Protein AF-A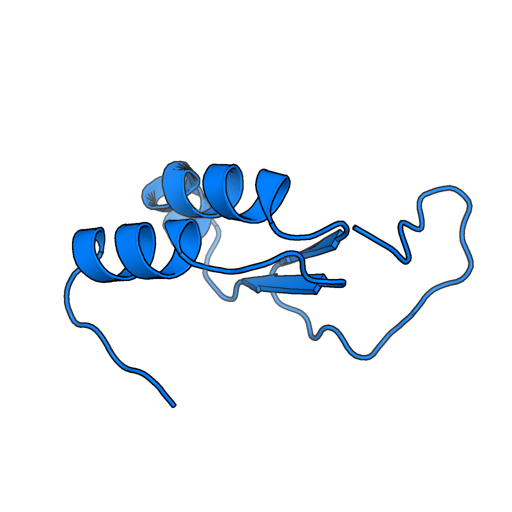0A3D3NXZ7-F1 (afdb_monomer)

pLDDT: mean 96.0, std 2.83, range [82.56, 98.5]

Secondary structure (DSSP, 8-state):
----S-HHHHHHHHHH---BS-EEE---HHHHHHTHHHHHHHTTTBS-EEESS-TT----STT-----

Solvent-accessible surface area (backbone atoms only — not comparable to full-atom values): 4295 Å² total; per-residue (Å²): 137,89,87,75,98,45,68,68,63,52,46,52,53,56,67,68,52,65,74,25,53,58,45,64,47,78,70,53,77,63,54,54,62,74,45,42,68,52,54,62,45,44,64,76,27,20,41,29,79,36,76,74,52,73,81,85,74,80,70,96,52,96,87,57,52,92,44,80

Foldseek 3Di:
DDDDPDPVVVLVVLLPAAAEQEDEDEDDPVVCVVNVSSVVSVVVRHQYYHYNDDPPDFDPDPPGRRGD

Sequence (68 aa):
VAESDDMESILDFARGLEGQLTAAIHGTPDDLREHAALIRILERKAGRIIFNGFGTGIEPCPSMHHGG

Structure (mmCIF, N/CA/C/O backbone):
data_AF-A0A3D3NXZ7-F1
#
_entry.id   AF-A0A3D3NXZ7-F1
#
loop_
_atom_site.group_PDB
_atom_site.id
_atom_site.type_symbol
_atom_site.label_atom_id
_atom_site.label_alt_id
_atom_site.label_comp_id
_atom_site.label_asym_id
_atom_site.label_entity_id
_atom_site.label_seq_id
_atom_site.pdbx_PDB_ins_code
_atom_site.Cartn_x
_atom_site.Cartn_y
_ato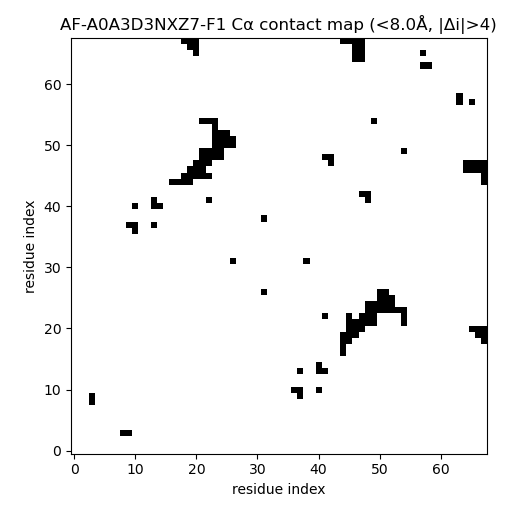m_site.Cartn_z
_atom_site.occupancy
_atom_site.B_iso_or_equiv
_atom_site.auth_seq_id
_atom_site.auth_comp_id
_atom_site.auth_asym_id
_atom_site.auth_atom_id
_atom_site.pdbx_PDB_model_num
ATOM 1 N N . VAL A 1 1 ? 4.805 -7.627 13.393 1.00 82.56 1 VAL A N 1
ATOM 2 C CA . VAL A 1 1 ? 3.411 -7.545 12.908 1.00 82.56 1 VAL A CA 1
ATOM 3 C C . VAL A 1 1 ? 2.674 -6.652 13.883 1.00 82.56 1 VAL A C 1
ATOM 5 O O . VAL A 1 1 ? 2.827 -6.876 15.076 1.00 82.56 1 VAL A O 1
ATOM 8 N N . ALA A 1 2 ? 2.012 -5.605 13.396 1.00 90.62 2 ALA A N 1
ATOM 9 C CA . ALA A 1 2 ? 1.071 -4.823 14.192 1.00 90.62 2 ALA A CA 1
ATOM 10 C C . ALA A 1 2 ? -0.337 -5.332 13.861 1.00 90.62 2 ALA A C 1
ATOM 12 O O . ALA A 1 2 ? -0.614 -5.604 12.694 1.00 90.62 2 ALA A O 1
ATOM 13 N N . GLU A 1 3 ? -1.173 -5.501 14.876 1.00 93.69 3 GLU A N 1
ATOM 14 C CA . GLU A 1 3 ? -2.537 -6.020 14.766 1.00 93.69 3 GLU A CA 1
ATOM 15 C C . GLU A 1 3 ? -3.502 -4.985 15.347 1.00 93.69 3 GLU A C 1
ATOM 17 O O . GLU A 1 3 ? -3.159 -4.292 16.306 1.00 93.69 3 GLU A O 1
ATOM 22 N N . SER A 1 4 ? -4.676 -4.853 14.734 1.00 94.69 4 SER A N 1
ATOM 23 C CA . SER A 1 4 ? -5.752 -3.981 15.196 1.00 94.69 4 SER A CA 1
ATOM 24 C C . SER A 1 4 ? -7.090 -4.600 14.820 1.00 94.69 4 SER A C 1
ATOM 26 O O . SER A 1 4 ? -7.287 -4.964 13.662 1.00 94.69 4 SER A O 1
ATOM 28 N N . ASP A 1 5 ? -8.006 -4.655 15.783 1.00 94.19 5 ASP A N 1
ATOM 29 C CA . ASP A 1 5 ? -9.398 -5.081 15.583 1.00 94.19 5 ASP A CA 1
ATOM 30 C C . ASP A 1 5 ? -10.306 -3.929 15.127 1.00 94.19 5 ASP A C 1
ATOM 32 O O . ASP A 1 5 ? -11.496 -4.116 14.878 1.00 94.19 5 ASP A O 1
ATOM 36 N N . ASP A 1 6 ? -9.748 -2.721 15.041 1.00 94.00 6 ASP A N 1
ATOM 37 C CA . ASP A 1 6 ? -10.476 -1.503 14.728 1.00 94.00 6 ASP A CA 1
ATOM 38 C C . ASP A 1 6 ? -9.879 -0.780 13.515 1.00 94.00 6 ASP A C 1
ATOM 40 O O . ASP A 1 6 ? -8.662 -0.582 13.394 1.00 94.00 6 ASP A O 1
ATOM 44 N N . MET A 1 7 ? -10.767 -0.368 12.610 1.00 94.44 7 MET A N 1
ATOM 45 C CA . MET A 1 7 ? -10.398 0.313 11.375 1.00 94.44 7 MET A CA 1
ATOM 46 C C . MET A 1 7 ? -9.967 1.761 11.626 1.00 94.44 7 MET A C 1
ATOM 48 O O . MET A 1 7 ? -9.107 2.263 10.906 1.00 94.44 7 MET A O 1
ATOM 52 N N . GLU A 1 8 ? -10.505 2.445 12.640 1.00 96.81 8 GLU A N 1
ATOM 53 C CA . GLU A 1 8 ? -10.095 3.819 12.951 1.00 96.81 8 GLU A CA 1
ATOM 54 C C . GLU A 1 8 ? -8.622 3.870 13.382 1.00 96.81 8 GLU A C 1
ATOM 56 O O . GLU A 1 8 ? -7.851 4.668 12.840 1.00 96.81 8 GLU A O 1
ATOM 61 N N . SER A 1 9 ? -8.187 2.923 14.219 1.00 97.12 9 SER A N 1
ATOM 62 C CA . SER A 1 9 ? -6.775 2.755 14.586 1.00 97.12 9 SER A CA 1
ATOM 63 C C . SER A 1 9 ? -5.860 2.513 13.372 1.00 97.12 9 SER A C 1
ATOM 65 O O . SER A 1 9 ? -4.781 3.108 13.278 1.00 97.12 9 SER A O 1
ATOM 67 N N . ILE A 1 10 ? -6.300 1.714 12.390 1.00 97.19 10 ILE A N 1
ATOM 68 C CA . ILE A 1 10 ? -5.547 1.482 11.142 1.00 97.19 10 ILE A CA 1
ATOM 69 C C . ILE A 1 10 ? -5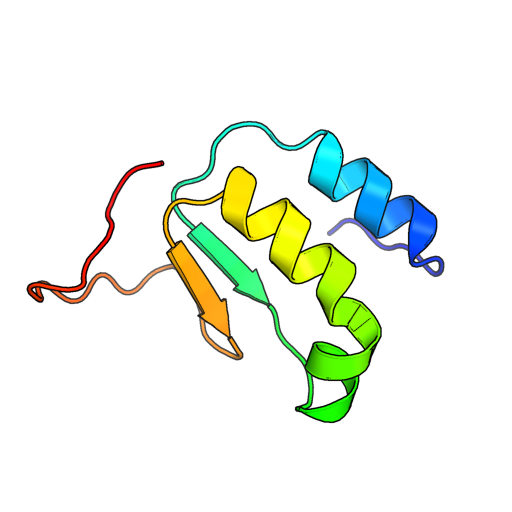.416 2.780 10.333 1.00 97.19 10 ILE A C 1
ATOM 71 O O . ILE A 1 10 ? -4.342 3.078 9.800 1.00 97.19 10 ILE A O 1
ATOM 75 N N . LEU A 1 11 ? -6.487 3.572 10.240 1.00 98.00 11 LEU A N 1
ATOM 76 C CA . LEU A 1 11 ? -6.476 4.840 9.510 1.00 98.00 11 LEU A CA 1
ATOM 77 C C . LEU A 1 11 ? -5.553 5.869 10.173 1.00 98.00 11 LEU A C 1
ATOM 79 O O . LEU A 1 11 ? -4.823 6.568 9.468 1.00 98.00 11 LEU A O 1
ATOM 83 N N . ASP A 1 12 ? -5.550 5.954 11.502 1.00 97.94 12 ASP A N 1
ATOM 84 C CA . ASP A 1 12 ? -4.651 6.840 12.247 1.00 97.94 12 ASP A CA 1
ATOM 85 C C . ASP A 1 12 ? -3.190 6.441 12.088 1.00 97.94 12 ASP A C 1
ATOM 87 O O . ASP A 1 12 ? -2.344 7.291 11.789 1.00 97.94 12 ASP A O 1
ATOM 91 N N . PHE A 1 13 ? -2.900 5.142 12.171 1.00 97.31 13 PHE A N 1
ATOM 92 C CA . PHE A 1 13 ? -1.572 4.624 11.869 1.00 97.31 13 PHE A CA 1
ATOM 93 C C . PHE A 1 13 ? -1.133 5.009 10.449 1.00 97.31 13 PHE A C 1
ATOM 95 O O . PHE A 1 13 ? -0.057 5.579 10.261 1.00 97.31 13 PHE A O 1
ATOM 102 N N . ALA A 1 14 ? -1.987 4.786 9.445 1.00 97.94 14 ALA A N 1
ATOM 103 C CA . ALA A 1 14 ? -1.687 5.120 8.055 1.00 97.94 14 ALA A CA 1
ATOM 104 C C . ALA A 1 14 ? -1.454 6.628 7.840 1.00 97.94 14 ALA A C 1
ATOM 106 O O . ALA A 1 14 ? -0.604 7.021 7.037 1.00 97.94 14 ALA A O 1
ATOM 107 N N . ARG A 1 15 ? -2.167 7.502 8.567 1.00 98.25 15 ARG A N 1
ATOM 108 C CA . ARG A 1 15 ? -1.943 8.961 8.533 1.00 98.25 15 ARG A CA 1
ATOM 109 C C . ARG A 1 15 ? -0.582 9.349 9.106 1.00 98.25 15 ARG A C 1
ATOM 111 O O . ARG A 1 15 ? 0.007 10.313 8.614 1.00 98.25 15 ARG A O 1
ATOM 118 N N . GLY A 1 16 ? -0.091 8.607 10.096 1.00 97.75 16 GLY A N 1
ATOM 119 C CA . GLY A 1 16 ? 1.205 8.821 10.738 1.00 97.75 16 GLY A CA 1
ATOM 120 C C . GLY A 1 16 ? 2.413 8.336 9.933 1.00 97.75 16 GLY A C 1
ATOM 121 O O . GLY A 1 16 ? 3.526 8.754 10.232 1.00 97.75 16 GLY A O 1
ATOM 122 N N . LEU A 1 17 ? 2.218 7.504 8.902 1.00 97.81 17 LEU A N 1
ATOM 123 C CA . LEU A 1 17 ? 3.320 7.017 8.066 1.00 97.81 17 LEU A CA 1
ATOM 124 C C . LEU A 1 17 ? 4.084 8.174 7.402 1.00 97.81 17 LEU A C 1
ATOM 126 O O . LEU A 1 17 ? 3.483 9.125 6.897 1.00 97.81 17 LEU A O 1
ATOM 130 N N . GLU A 1 18 ? 5.408 8.080 7.362 1.00 97.06 18 GLU A N 1
ATOM 131 C CA . GLU A 1 18 ? 6.249 8.936 6.516 1.00 97.06 18 GLU A CA 1
ATOM 132 C C . GLU A 1 18 ? 6.211 8.457 5.053 1.00 97.06 18 GLU A C 1
ATOM 134 O O . GLU A 1 18 ? 5.585 7.438 4.754 1.00 97.06 18 GLU A O 1
ATOM 139 N N . GLY A 1 19 ? 6.862 9.185 4.140 1.00 97.88 19 GLY A N 1
ATOM 140 C CA . GLY A 1 19 ? 6.928 8.819 2.719 1.00 97.88 19 GLY A CA 1
ATOM 141 C C . GLY A 1 19 ? 7.479 7.406 2.502 1.00 97.88 19 GLY A C 1
ATOM 142 O O . GLY A 1 19 ? 8.456 7.004 3.134 1.00 97.88 19 GLY A O 1
ATOM 143 N N . GLN A 1 20 ? 6.818 6.639 1.639 1.00 97.88 20 GLN A N 1
ATOM 144 C CA . GLN A 1 20 ? 7.133 5.252 1.315 1.00 97.88 20 GLN A CA 1
ATOM 145 C C . GLN A 1 20 ? 7.302 5.073 -0.195 1.00 97.88 20 GLN A C 1
ATOM 147 O O . GLN A 1 20 ? 6.563 5.623 -1.007 1.00 97.88 20 GLN A O 1
ATOM 152 N N . LEU A 1 21 ? 8.188 4.161 -0.595 1.00 96.75 21 LEU A N 1
ATOM 153 C CA . LEU A 1 21 ? 8.278 3.766 -2.005 1.00 96.75 21 LEU A CA 1
ATOM 154 C C . LEU A 1 21 ? 7.067 2.941 -2.454 1.00 96.75 21 LEU A C 1
ATOM 156 O O . LEU A 1 21 ? 6.666 2.985 -3.615 1.00 96.75 21 LEU A O 1
ATOM 160 N N . THR A 1 22 ? 6.513 2.103 -1.575 1.00 97.44 22 THR A N 1
ATOM 161 C CA . THR A 1 22 ? 5.417 1.194 -1.926 1.00 97.44 22 THR A CA 1
ATOM 162 C C . THR A 1 22 ? 4.528 0.896 -0.721 1.00 97.44 22 THR A C 1
ATOM 164 O O . THR A 1 22 ? 5.031 0.666 0.374 1.00 97.44 22 THR A O 1
ATOM 167 N N . ALA A 1 23 ? 3.216 0.821 -0.950 1.00 97.81 23 ALA A N 1
ATOM 168 C CA . ALA A 1 23 ? 2.248 0.208 -0.044 1.00 97.81 23 ALA A CA 1
ATOM 169 C C . ALA A 1 23 ? 1.565 -0.979 -0.744 1.00 97.81 23 ALA A C 1
ATOM 171 O O . ALA A 1 23 ? 1.167 -0.875 -1.904 1.00 97.81 23 ALA A O 1
ATOM 172 N N . ALA A 1 24 ? 1.436 -2.112 -0.053 1.00 97.31 24 ALA A N 1
ATOM 173 C CA . ALA A 1 24 ? 0.741 -3.293 -0.560 1.00 97.31 24 ALA A CA 1
ATOM 174 C C . ALA A 1 24 ? -0.514 -3.556 0.276 1.00 97.31 24 ALA A C 1
ATOM 176 O O . ALA A 1 24 ? -0.453 -3.531 1.505 1.00 97.31 24 ALA A O 1
ATOM 177 N N . ILE A 1 25 ? -1.641 -3.803 -0.390 1.00 97.00 25 ILE A N 1
ATOM 178 C CA . ILE A 1 25 ? -2.937 -4.052 0.245 1.00 97.00 25 ILE A CA 1
ATOM 179 C C . ILE A 1 25 ? -3.444 -5.408 -0.231 1.00 97.00 25 ILE A C 1
ATOM 181 O O . ILE A 1 25 ? -3.516 -5.663 -1.435 1.00 97.00 25 ILE A O 1
ATOM 185 N N . HIS A 1 26 ? -3.804 -6.267 0.717 1.00 9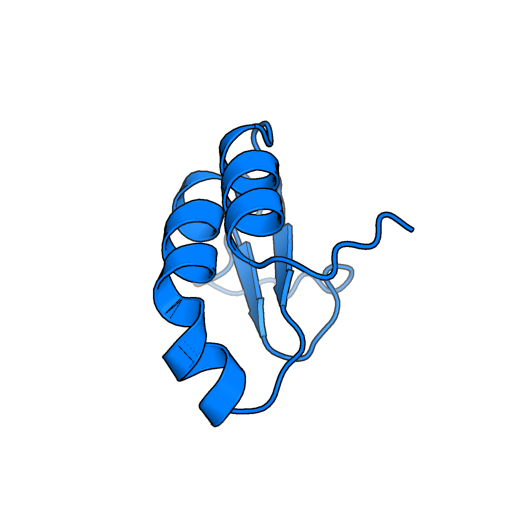7.38 26 HIS A N 1
ATOM 186 C CA . HIS A 1 26 ? -4.364 -7.586 0.448 1.00 97.38 26 HIS A CA 1
ATOM 187 C C . HIS A 1 26 ? -5.802 -7.638 0.947 1.00 97.38 26 HIS A C 1
ATOM 189 O O . HIS A 1 26 ? -6.071 -7.293 2.094 1.00 97.38 26 HIS A O 1
ATOM 195 N N . GLY A 1 27 ? -6.711 -8.060 0.076 1.00 96.69 27 GLY A N 1
ATOM 196 C CA . GLY A 1 27 ? -8.136 -8.114 0.368 1.00 96.69 27 GLY A CA 1
ATOM 197 C C . GLY A 1 27 ? -8.947 -8.510 -0.858 1.00 96.69 27 GLY A C 1
ATOM 198 O O . GLY A 1 27 ? -8.475 -8.479 -2.001 1.00 96.69 27 GLY A O 1
ATOM 199 N N . THR A 1 28 ? -10.189 -8.898 -0.618 1.00 98.25 28 THR A N 1
ATOM 200 C CA . THR A 1 28 ? -11.180 -9.136 -1.662 1.00 98.25 28 THR A CA 1
ATOM 201 C C . THR A 1 28 ? -11.637 -7.813 -2.295 1.00 98.25 28 THR A C 1
ATOM 203 O O . THR A 1 28 ? -11.418 -6.734 -1.741 1.00 98.25 28 THR A O 1
ATOM 206 N N . PRO A 1 29 ? -12.302 -7.849 -3.463 1.00 97.06 29 PRO A N 1
ATOM 207 C CA . PRO A 1 29 ? -12.877 -6.645 -4.059 1.00 97.06 29 PRO A CA 1
ATOM 208 C C . PRO A 1 29 ? -13.881 -5.915 -3.157 1.00 97.06 29 PRO A C 1
ATOM 210 O O . PRO A 1 29 ? -14.036 -4.703 -3.299 1.00 97.06 29 PRO A O 1
ATOM 213 N N . ASP A 1 30 ? -14.574 -6.637 -2.272 1.00 98.12 30 ASP A N 1
ATOM 214 C CA . ASP A 1 30 ? -15.509 -6.042 -1.318 1.00 98.12 30 ASP A CA 1
ATOM 215 C C . ASP A 1 30 ? -14.747 -5.297 -0.216 1.00 98.12 30 ASP A C 1
ATOM 217 O O . ASP A 1 30 ? -15.028 -4.118 -0.004 1.00 98.12 30 ASP A O 1
ATOM 221 N N . ASP A 1 31 ? -13.689 -5.900 0.339 1.00 97.00 31 ASP A N 1
ATOM 222 C CA . ASP A 1 31 ? -12.818 -5.258 1.339 1.00 97.00 31 ASP A CA 1
ATOM 223 C C . ASP A 1 31 ? -12.199 -3.958 0.798 1.00 97.00 31 ASP A C 1
ATOM 225 O O . ASP A 1 31 ? -12.182 -2.923 1.464 1.00 97.00 31 ASP A O 1
ATOM 229 N N . LEU A 1 32 ? -11.715 -3.978 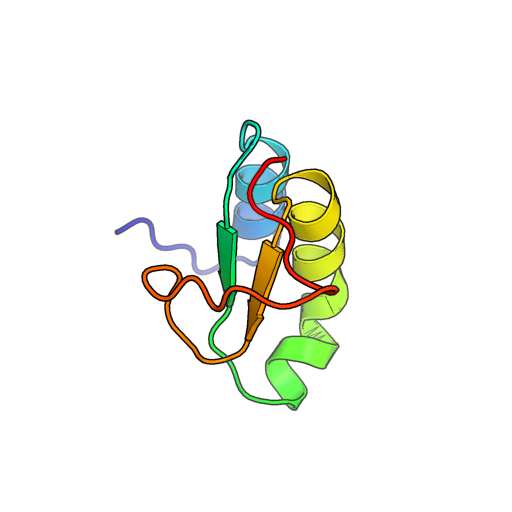-0.451 1.00 95.75 32 LEU A N 1
ATOM 230 C CA . LEU A 1 32 ? -11.112 -2.798 -1.082 1.00 95.75 32 LEU A CA 1
ATOM 231 C C . LEU A 1 32 ? -12.126 -1.668 -1.300 1.00 95.75 32 LEU A C 1
ATOM 233 O O . LEU A 1 32 ? -11.764 -0.491 -1.230 1.00 95.75 32 LEU A O 1
ATOM 237 N N . ARG A 1 33 ? -13.390 -2.012 -1.574 1.00 96.12 33 ARG A N 1
ATOM 238 C CA . ARG A 1 33 ? -14.471 -1.029 -1.719 1.00 96.12 33 ARG A CA 1
ATOM 239 C C . ARG A 1 33 ? -14.893 -0.467 -0.366 1.00 96.12 33 ARG A C 1
ATOM 241 O O . ARG A 1 33 ? -15.053 0.747 -0.254 1.00 96.12 33 ARG A O 1
ATOM 248 N N . GLU A 1 34 ? -15.026 -1.318 0.643 1.00 97.25 34 GLU A N 1
ATOM 249 C CA . GLU A 1 34 ? -15.393 -0.924 2.004 1.00 97.25 34 GLU A CA 1
ATOM 250 C C . GLU A 1 34 ? -14.322 -0.034 2.651 1.00 97.25 34 GLU A C 1
ATOM 252 O O . GLU A 1 34 ? -14.634 0.973 3.288 1.00 97.25 34 GLU A O 1
ATOM 257 N N . HIS A 1 35 ? -13.046 -0.333 2.411 1.00 96.38 35 HIS A N 1
ATOM 258 C CA . HIS A 1 35 ? -11.917 0.367 3.026 1.00 96.38 35 HIS A CA 1
ATOM 259 C C . HIS A 1 35 ? -11.223 1.357 2.082 1.00 96.38 35 HIS A C 1
ATOM 261 O O . HIS A 1 35 ? -10.045 1.683 2.248 1.00 96.38 35 HIS A O 1
ATOM 267 N N . ALA A 1 36 ? -11.962 1.923 1.123 1.00 96.94 36 ALA A N 1
ATOM 268 C CA . ALA A 1 36 ? -11.439 2.907 0.173 1.00 96.94 36 ALA A CA 1
ATOM 269 C C . ALA A 1 36 ? -10.785 4.133 0.848 1.00 96.94 36 ALA A C 1
ATOM 2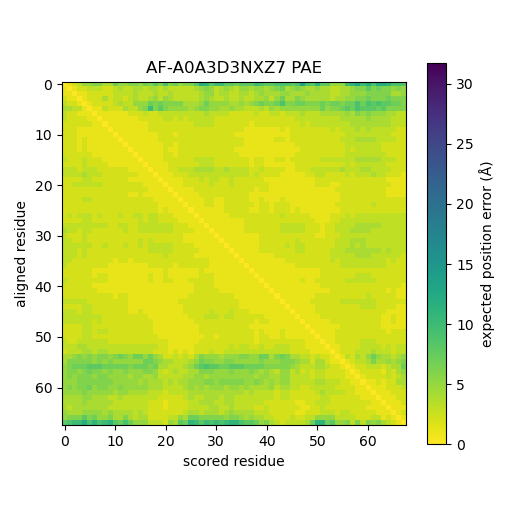71 O O . ALA A 1 36 ? -9.896 4.763 0.274 1.00 96.94 36 ALA A O 1
ATOM 272 N N . ALA A 1 37 ? -11.187 4.472 2.078 1.00 97.94 37 ALA A N 1
ATOM 273 C CA . ALA A 1 37 ? -10.568 5.542 2.860 1.00 97.94 37 ALA A CA 1
ATOM 274 C C . ALA A 1 37 ? -9.081 5.278 3.163 1.00 97.94 37 ALA A C 1
ATOM 276 O O . ALA A 1 37 ? -8.272 6.205 3.075 1.00 97.94 37 ALA A O 1
ATOM 277 N N . LEU A 1 38 ? -8.711 4.028 3.463 1.00 98.06 38 LEU A N 1
ATOM 278 C CA . LEU A 1 38 ? -7.322 3.631 3.700 1.00 98.06 38 LEU A CA 1
ATOM 279 C C . LEU A 1 38 ? -6.486 3.804 2.430 1.00 98.06 38 LEU A C 1
ATOM 281 O O . LEU A 1 38 ? -5.403 4.386 2.480 1.00 98.06 38 LEU A O 1
ATOM 285 N N . ILE A 1 39 ? -7.026 3.382 1.283 1.00 98.12 39 ILE A N 1
ATOM 286 C 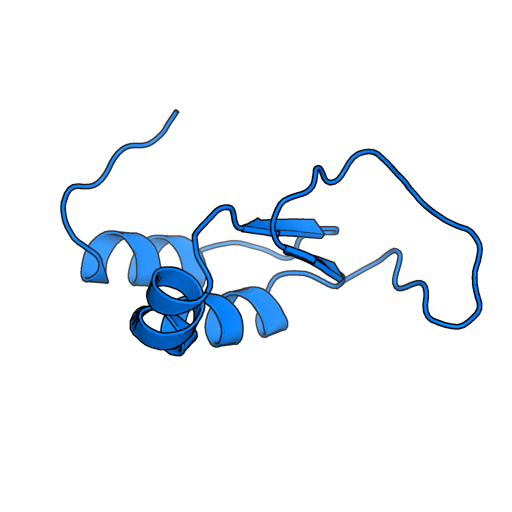CA . ILE A 1 39 ? -6.375 3.530 -0.026 1.00 98.12 39 ILE A CA 1
ATOM 287 C C . ILE A 1 39 ? -6.050 5.005 -0.286 1.00 98.12 39 ILE A C 1
ATOM 289 O O . ILE A 1 39 ? -4.900 5.338 -0.558 1.00 98.12 39 ILE A O 1
ATOM 293 N N . ARG A 1 40 ? -7.016 5.912 -0.083 1.00 98.19 40 ARG A N 1
ATOM 294 C CA . ARG A 1 40 ? -6.798 7.358 -0.277 1.00 98.19 40 ARG A CA 1
ATOM 295 C C . ARG A 1 40 ? -5.763 7.971 0.663 1.00 98.19 40 ARG A C 1
ATOM 297 O O . ARG A 1 40 ? -5.162 8.995 0.338 1.00 98.19 40 ARG A O 1
ATOM 304 N N . ILE A 1 41 ? -5.583 7.413 1.859 1.00 98.50 41 ILE A N 1
ATOM 305 C CA . ILE A 1 41 ? -4.504 7.847 2.753 1.00 98.50 41 ILE A CA 1
ATOM 306 C C . ILE A 1 41 ? -3.169 7.387 2.176 1.00 98.50 41 ILE A C 1
ATOM 308 O O . ILE A 1 41 ? -2.270 8.212 2.026 1.00 98.50 41 ILE A O 1
ATOM 312 N N . LEU A 1 42 ? -3.065 6.110 1.806 1.00 98.25 42 LEU A N 1
ATOM 313 C CA . LEU A 1 42 ? -1.842 5.511 1.276 1.00 98.25 42 LEU A CA 1
ATOM 314 C C . LEU A 1 42 ? -1.407 6.128 -0.059 1.00 98.25 42 LEU A C 1
ATOM 316 O O . LEU A 1 42 ? -0.210 6.251 -0.286 1.00 98.25 42 LEU A O 1
ATOM 320 N N . GLU A 1 43 ? -2.334 6.620 -0.886 1.00 97.56 43 GLU A N 1
ATOM 321 C CA . GLU A 1 43 ? -2.028 7.366 -2.124 1.00 97.56 43 GLU A CA 1
ATOM 322 C C . GLU A 1 43 ? -1.185 8.619 -1.865 1.00 97.56 43 GLU A C 1
ATOM 324 O O . GLU A 1 43 ? -0.414 9.045 -2.717 1.00 97.56 43 GLU A O 1
ATOM 329 N N . ARG A 1 44 ? -1.312 9.212 -0.673 1.00 97.88 44 ARG A N 1
ATOM 330 C CA . ARG A 1 44 ? -0.514 10.373 -0.252 1.00 97.88 44 ARG A CA 1
ATOM 331 C C . ARG A 1 44 ? 0.756 9.991 0.501 1.00 97.88 44 ARG A C 1
ATOM 333 O O . ARG A 1 44 ? 1.514 10.880 0.879 1.00 97.88 44 ARG A O 1
ATOM 340 N N . LYS A 1 45 ? 0.941 8.705 0.799 1.00 98.00 45 LYS A N 1
ATOM 341 C CA . LYS A 1 45 ? 2.071 8.184 1.575 1.00 98.00 45 LYS A CA 1
ATOM 342 C C . LYS A 1 45 ? 3.033 7.370 0.732 1.00 98.00 45 LYS A C 1
ATOM 344 O O . LYS A 1 45 ? 4.194 7.299 1.100 1.00 98.00 45 LYS A O 1
ATOM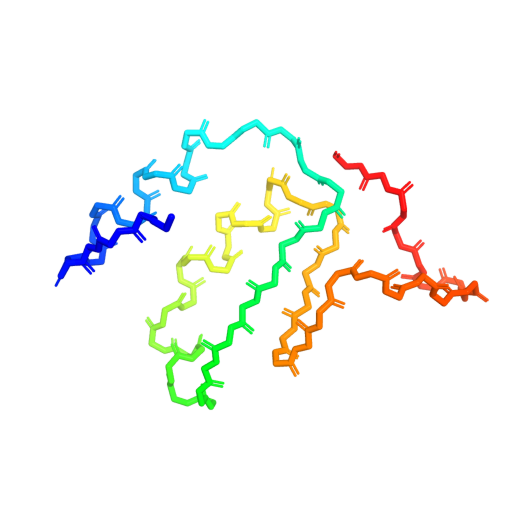 349 N N . ALA A 1 46 ? 2.567 6.752 -0.349 1.00 98.06 46 ALA A N 1
ATOM 350 C CA . ALA A 1 46 ? 3.370 5.872 -1.174 1.00 98.06 46 ALA A CA 1
ATOM 351 C C . ALA A 1 46 ? 3.335 6.286 -2.643 1.00 98.06 46 ALA A C 1
ATOM 353 O O . ALA A 1 46 ? 2.262 6.538 -3.187 1.00 98.06 46 ALA A O 1
ATOM 354 N N . GLY A 1 47 ? 4.484 6.270 -3.322 1.00 97.00 47 GLY A N 1
ATOM 355 C CA . GLY A 1 47 ? 4.503 6.531 -4.766 1.00 97.00 47 GLY A CA 1
ATOM 356 C C . GLY A 1 47 ? 3.976 5.378 -5.620 1.00 97.00 47 GLY A C 1
ATOM 357 O O . GLY A 1 47 ? 3.668 5.579 -6.793 1.00 97.00 47 GLY A O 1
ATOM 358 N N . ARG A 1 48 ? 3.820 4.180 -5.042 1.00 97.69 48 ARG A N 1
ATOM 359 C CA . ARG A 1 48 ? 3.195 3.031 -5.703 1.00 97.69 48 ARG A CA 1
ATOM 360 C C . ARG A 1 48 ? 2.322 2.237 -4.738 1.00 97.69 48 ARG A C 1
ATOM 362 O O . ARG A 1 48 ? 2.766 1.862 -3.655 1.00 97.69 48 ARG A O 1
ATOM 369 N N . ILE A 1 49 ? 1.105 1.916 -5.164 1.00 97.44 49 ILE A N 1
ATOM 370 C CA . ILE A 1 49 ? 0.199 1.020 -4.438 1.00 97.44 49 ILE A CA 1
ATOM 371 C C . ILE A 1 49 ? 0.019 -0.264 -5.239 1.00 97.44 49 ILE A C 1
ATOM 373 O O . ILE A 1 49 ? -0.206 -0.218 -6.447 1.00 97.44 49 ILE A O 1
ATOM 377 N N . ILE A 1 50 ? 0.121 -1.408 -4.565 1.00 97.25 50 ILE A N 1
ATOM 378 C CA . ILE A 1 50 ? -0.060 -2.736 -5.155 1.00 97.25 50 ILE A CA 1
ATOM 379 C C . ILE A 1 50 ? -1.228 -3.427 -4.460 1.00 97.25 50 ILE A C 1
ATOM 381 O O . ILE A 1 50 ? -1.244 -3.557 -3.238 1.00 97.25 50 ILE A O 1
ATOM 385 N N . PHE A 1 51 ? -2.185 -3.909 -5.246 1.00 97.44 51 PHE A N 1
ATOM 386 C CA . PHE A 1 51 ? -3.298 -4.709 -4.747 1.00 97.44 51 PHE A CA 1
ATOM 387 C C . PHE A 1 51 ? -3.014 -6.193 -4.966 1.00 97.44 51 PHE A C 1
ATOM 389 O O . PHE A 1 51 ? -2.693 -6.601 -6.081 1.00 97.44 51 PHE A O 1
ATOM 396 N N . ASN A 1 52 ? -3.155 -6.994 -3.909 1.00 97.12 52 ASN A N 1
ATOM 397 C CA . ASN A 1 52 ? -2.997 -8.450 -3.926 1.00 97.12 52 ASN A CA 1
ATOM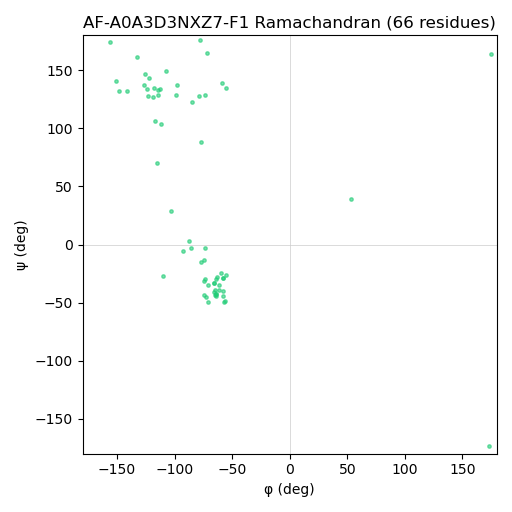 398 C C . ASN A 1 52 ? -1.658 -8.927 -4.524 1.00 97.12 52 ASN A C 1
ATOM 400 O O . ASN A 1 52 ? -1.592 -9.934 -5.225 1.00 97.12 52 ASN A O 1
ATOM 404 N N . GLY A 1 53 ? -0.579 -8.209 -4.211 1.00 95.81 53 GLY A N 1
ATOM 405 C CA . GLY A 1 53 ? 0.783 -8.512 -4.641 1.00 95.81 53 GLY A CA 1
ATOM 406 C C . GLY A 1 53 ? 1.817 -7.908 -3.694 1.00 95.81 53 GLY A C 1
ATOM 407 O O . GLY A 1 53 ? 1.475 -7.166 -2.779 1.00 95.81 53 GLY A O 1
ATOM 408 N N . PHE A 1 54 ? 3.094 -8.214 -3.917 1.00 95.62 54 PHE A N 1
ATOM 409 C CA . PHE A 1 54 ? 4.187 -7.800 -3.032 1.00 95.62 54 PHE A CA 1
ATOM 410 C C . PHE A 1 54 ? 5.053 -6.694 -3.651 1.00 95.62 54 PHE A C 1
ATOM 412 O O . PHE A 1 54 ? 5.244 -6.637 -4.864 1.00 95.62 54 PHE A O 1
ATOM 419 N N . GLY A 1 55 ? 5.627 -5.834 -2.802 1.00 90.31 55 GLY A N 1
ATOM 420 C CA . GLY A 1 55 ? 6.395 -4.648 -3.211 1.00 90.31 55 GLY A CA 1
ATOM 421 C C . GLY A 1 55 ? 7.793 -4.886 -3.789 1.00 90.31 55 GLY A C 1
ATOM 422 O O . GLY A 1 55 ? 8.434 -3.922 -4.197 1.00 90.31 55 GLY A O 1
ATOM 423 N N . THR A 1 56 ? 8.280 -6.128 -3.837 1.00 90.38 56 THR A N 1
ATOM 424 C CA . THR A 1 56 ? 9.664 -6.452 -4.235 1.00 90.38 56 THR A CA 1
ATOM 425 C C . THR A 1 56 ? 9.925 -6.315 -5.736 1.00 90.38 56 THR A C 1
ATOM 427 O O . THR A 1 56 ? 11.047 -6.007 -6.130 1.00 90.38 56 THR A O 1
ATOM 430 N N . GLY A 1 57 ? 8.914 -6.530 -6.584 1.00 91.19 57 GLY A N 1
ATOM 431 C CA . GLY A 1 57 ? 9.052 -6.430 -8.038 1.00 91.19 57 GLY A CA 1
ATOM 432 C C . GLY A 1 57 ? 9.043 -4.981 -8.529 1.00 91.19 57 GLY A C 1
ATOM 433 O O . GLY A 1 57 ? 8.109 -4.232 -8.233 1.00 91.19 57 GLY A O 1
ATOM 434 N N . ILE A 1 58 ? 10.050 -4.589 -9.314 1.00 92.69 58 ILE A N 1
ATOM 435 C CA . ILE A 1 58 ? 10.095 -3.316 -10.049 1.00 92.69 58 ILE A CA 1
ATOM 436 C C . ILE A 1 58 ? 10.124 -3.629 -11.544 1.00 92.69 58 ILE A C 1
ATOM 438 O O . ILE A 1 58 ? 11.134 -4.082 -12.074 1.00 92.69 58 ILE A O 1
ATOM 442 N N . GLU A 1 59 ? 9.003 -3.398 -12.217 1.00 93.62 59 GLU A N 1
ATOM 443 C CA . GLU A 1 59 ? 8.914 -3.500 -13.671 1.00 93.62 59 GLU A CA 1
ATOM 444 C C . GLU A 1 59 ? 9.364 -2.181 -14.333 1.00 93.62 59 GLU A C 1
ATOM 446 O O . GLU A 1 59 ? 8.795 -1.125 -14.051 1.00 93.62 59 GLU A O 1
ATOM 451 N N . PRO A 1 60 ? 10.375 -2.188 -15.214 1.00 92.94 60 PRO A N 1
ATOM 452 C CA . PRO A 1 60 ? 10.796 -0.984 -15.917 1.00 92.94 60 PRO A CA 1
ATOM 453 C C . PRO A 1 60 ? 9.816 -0.673 -17.056 1.00 92.94 60 PRO A C 1
ATOM 455 O O . PRO A 1 60 ? 10.004 -1.100 -18.194 1.00 92.94 60 PRO A O 1
ATOM 458 N N . CYS A 1 61 ? 8.760 0.080 -16.751 1.00 95.62 61 CYS A N 1
ATOM 459 C CA . CYS A 1 61 ? 7.749 0.506 -17.717 1.00 95.62 61 CYS A CA 1
ATOM 460 C C . CYS A 1 61 ? 7.439 2.012 -17.594 1.00 95.62 61 CYS A C 1
ATOM 462 O O . CYS A 1 61 ? 7.729 2.614 -16.558 1.00 95.62 61 CYS A O 1
ATOM 464 N N . PRO A 1 62 ? 6.835 2.650 -18.620 1.00 97.69 62 PRO A N 1
ATOM 465 C CA . PRO A 1 62 ? 6.533 4.087 -18.590 1.00 97.69 62 PRO A CA 1
ATOM 466 C C . PRO A 1 62 ? 5.599 4.523 -17.455 1.00 97.69 62 PRO A C 1
ATOM 468 O O . PRO A 1 62 ? 5.625 5.680 -17.054 1.00 97.69 62 PRO A O 1
ATOM 471 N N . SER A 1 63 ? 4.774 3.609 -16.939 1.00 96.50 63 SER A N 1
ATOM 472 C CA . SER A 1 63 ? 3.878 3.853 -15.805 1.00 96.50 63 SER A CA 1
ATOM 473 C C . SER A 1 63 ? 4.537 3.610 -14.444 1.00 96.50 63 SER A C 1
ATOM 475 O O . SER A 1 63 ? 3.855 3.673 -13.424 1.00 96.50 63 SER A O 1
ATOM 477 N N . MET A 1 64 ? 5.831 3.272 -14.397 1.00 96.19 64 MET A N 1
ATOM 478 C CA . MET A 1 64 ? 6.512 2.974 -13.142 1.00 96.19 64 MET A CA 1
ATOM 479 C C . MET A 1 64 ? 6.776 4.246 -12.337 1.00 96.19 64 MET A C 1
ATOM 481 O O . MET A 1 64 ? 7.397 5.190 -12.819 1.00 96.19 64 MET A O 1
ATOM 485 N N . HIS A 1 65 ? 6.366 4.223 -11.071 1.00 95.50 65 HIS A N 1
ATOM 486 C CA . HIS A 1 65 ? 6.696 5.237 -10.076 1.00 95.50 65 HIS A CA 1
ATOM 487 C C . HIS A 1 65 ? 7.618 4.606 -9.023 1.00 95.50 65 HIS A C 1
ATOM 489 O O . HIS A 1 65 ? 7.177 3.813 -8.192 1.00 95.50 65 HIS A O 1
ATOM 495 N N . HIS A 1 66 ? 8.916 4.922 -9.092 1.00 93.69 66 HIS A N 1
ATOM 496 C CA . HIS A 1 66 ? 9.950 4.417 -8.177 1.00 93.69 66 HIS A CA 1
ATOM 497 C C . HIS A 1 66 ? 10.554 5.566 -7.354 1.00 93.69 66 HIS A C 1
ATOM 499 O O . HIS A 1 66 ? 11.677 6.010 -7.576 1.00 93.69 66 HIS A O 1
ATOM 505 N N . GLY A 1 67 ? 9.739 6.086 -6.446 1.00 91.56 67 GLY A N 1
ATOM 506 C CA . GLY A 1 67 ? 9.976 7.245 -5.586 1.00 91.56 67 GLY A CA 1
ATOM 507 C C . GLY A 1 67 ? 8.677 7.558 -4.841 1.00 91.56 67 GLY A C 1
ATOM 508 O O . GLY A 1 67 ? 7.728 6.791 -4.985 1.00 91.56 67 GLY A O 1
ATOM 509 N N . GLY A 1 68 ? 8.614 8.666 -4.101 1.00 88.12 68 GLY A N 1
ATOM 510 C CA . GLY A 1 68 ? 7.423 9.066 -3.334 1.00 88.12 68 GLY A CA 1
ATOM 511 C C . GLY A 1 68 ? 7.683 9.205 -1.846 1.00 88.12 68 GLY A C 1
ATOM 512 O O . GLY A 1 68 ? 8.538 8.454 -1.328 1.00 88.12 68 GLY A O 1
#

Nearest PDB structures (foldseek):
  3v4c-assembly1_B  TM=9.450E-01  e=1.518E-04  Sinorhizobium meliloti 1021
  1eyy-assembly1_A  TM=9.419E-01  e=5.245E-03  Vibrio harveyi
  7d73-assembly1_F  TM=3.272E-01  e=2.959E+00  Homo sapiens
  6j0y-assembly2_B  TM=4.546E-01  e=8.801E+00  Saccharomyces cerevisiae S288C

Mean predicted aligned error: 2.57 Å

Radius of gyration: 12.54 Å; Cα contacts (8 Å, |Δi|>4): 74; chains: 1; bounding box: 26×20×34 Å